Protein AF-A0A950KBI2-F1 (afdb_monomer_lite)

Structure (mmCIF, N/CA/C/O backbone):
data_AF-A0A950KBI2-F1
#
_entry.id   AF-A0A950KBI2-F1
#
loop_
_atom_site.group_PDB
_atom_site.id
_atom_site.type_symbol
_atom_site.label_atom_id
_atom_site.label_alt_id
_atom_site.label_comp_id
_atom_site.label_asym_id
_atom_site.label_entity_id
_atom_site.label_seq_id
_atom_site.pdbx_PDB_ins_code
_atom_site.Cartn_x
_atom_site.Cartn_y
_atom_site.Cartn_z
_atom_site.occupancy
_atom_site.B_iso_or_equiv
_atom_site.auth_seq_id
_atom_site.auth_comp_id
_atom_site.auth_asym_id
_atom_site.auth_atom_id
_atom_site.pdbx_PDB_model_num
ATOM 1 N N . MET A 1 1 ? 21.437 -18.985 -21.208 1.00 48.06 1 MET A N 1
ATOM 2 C CA . MET A 1 1 ? 21.021 -20.059 -20.282 1.00 48.06 1 MET A CA 1
ATOM 3 C C . MET A 1 1 ? 20.203 -19.427 -19.173 1.00 48.06 1 MET A C 1
ATOM 5 O O . MET A 1 1 ? 20.744 -19.011 -18.160 1.00 48.06 1 MET A O 1
ATOM 9 N N . ILE A 1 2 ? 18.912 -19.263 -19.433 1.00 58.69 2 ILE A N 1
ATOM 10 C CA . ILE A 1 2 ? 17.922 -18.756 -18.487 1.00 58.69 2 ILE A CA 1
ATOM 11 C C . ILE A 1 2 ? 16.978 -19.936 -18.266 1.00 5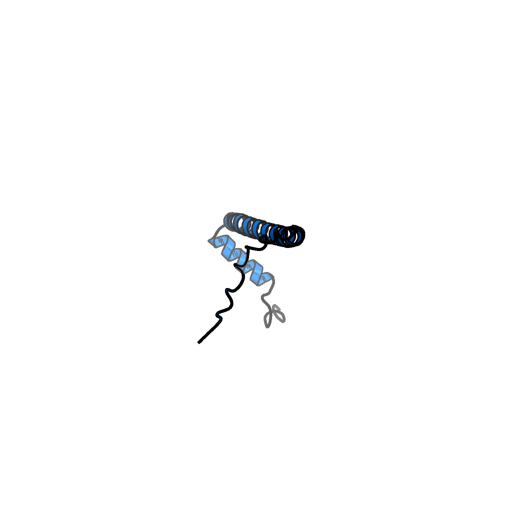8.69 2 ILE A C 1
ATOM 13 O O . ILE A 1 2 ? 16.451 -20.464 -19.239 1.00 58.69 2 ILE A O 1
ATOM 17 N N . ASN A 1 3 ? 16.833 -20.337 -17.001 1.00 57.75 3 ASN A N 1
ATOM 18 C CA . ASN A 1 3 ? 15.794 -21.215 -16.446 1.00 57.75 3 ASN A CA 1
ATOM 19 C C . ASN A 1 3 ? 16.104 -22.701 -16.218 1.00 57.75 3 ASN A C 1
ATOM 21 O O . ASN A 1 3 ? 15.686 -23.574 -16.967 1.00 57.75 3 ASN A O 1
ATOM 25 N N . LEU A 1 4 ? 16.656 -22.965 -15.031 1.00 53.56 4 LEU A N 1
ATOM 26 C CA . LEU A 1 4 ? 16.206 -24.069 -14.171 1.00 53.56 4 LEU A CA 1
ATOM 27 C C . LEU A 1 4 ? 15.173 -23.588 -13.117 1.00 53.56 4 LEU A C 1
ATOM 29 O O . LEU A 1 4 ? 14.450 -24.388 -12.541 1.00 53.56 4 LEU A O 1
ATOM 33 N N . LEU A 1 5 ? 15.055 -22.269 -12.902 1.00 57.72 5 LEU A N 1
ATOM 34 C CA . LEU A 1 5 ? 14.195 -21.658 -11.877 1.00 57.72 5 LEU A CA 1
ATOM 35 C C . LEU A 1 5 ? 12.727 -21.437 -12.304 1.00 57.72 5 LEU A C 1
ATOM 37 O O . LEU A 1 5 ? 11.890 -21.168 -11.452 1.00 57.72 5 LEU A O 1
ATOM 41 N N . ALA A 1 6 ? 12.398 -21.537 -13.598 1.00 60.22 6 ALA A N 1
ATOM 42 C CA . ALA A 1 6 ? 11.067 -21.174 -14.112 1.00 60.22 6 ALA A CA 1
ATOM 43 C C . ALA A 1 6 ? 10.015 -22.288 -14.073 1.00 60.22 6 ALA A C 1
ATOM 45 O O . ALA A 1 6 ? 8.897 -22.080 -14.529 1.00 60.22 6 ALA A O 1
ATOM 46 N N . LEU A 1 7 ? 10.341 -23.464 -13.532 1.00 62.62 7 LEU A N 1
ATOM 47 C CA . LEU A 1 7 ? 9.398 -24.584 -13.491 1.00 62.62 7 LEU A CA 1
ATOM 48 C C . LEU A 1 7 ? 8.559 -24.653 -12.201 1.00 62.62 7 LEU A C 1
ATOM 50 O O . LEU A 1 7 ? 7.732 -25.549 -12.079 1.00 62.62 7 LEU A O 1
ATOM 54 N N . GLY A 1 8 ? 8.748 -23.740 -11.238 1.00 67.50 8 GLY A N 1
ATOM 55 C CA . GLY A 1 8 ? 8.058 -23.850 -9.942 1.00 67.50 8 GLY A CA 1
ATOM 56 C C . GLY A 1 8 ? 7.850 -22.567 -9.140 1.00 67.50 8 GLY A C 1
ATOM 57 O O . GLY A 1 8 ? 7.250 -22.625 -8.071 1.00 67.50 8 GLY A O 1
ATOM 58 N N . GLY A 1 9 ? 8.306 -21.409 -9.617 1.00 71.00 9 GLY A N 1
ATOM 59 C CA . GLY A 1 9 ? 8.111 -20.150 -8.907 1.00 71.00 9 GLY A CA 1
ATOM 60 C C . GLY A 1 9 ? 8.177 -18.970 -9.857 1.00 71.00 9 GLY A C 1
ATOM 61 O O . GLY A 1 9 ? 9.025 -18.940 -10.746 1.00 71.00 9 GLY A O 1
ATOM 62 N N . LEU A 1 10 ? 7.280 -18.003 -9.659 1.00 75.94 10 LEU A N 1
ATOM 63 C CA . LEU A 1 10 ? 7.385 -16.696 -10.299 1.00 75.94 10 LEU A CA 1
ATOM 64 C C . LEU A 1 10 ? 8.772 -16.135 -9.992 1.00 75.94 10 LEU A C 1
ATOM 66 O O . LEU A 1 10 ? 9.119 -15.905 -8.829 1.00 75.94 10 LEU A O 1
ATOM 70 N N . SER A 1 11 ? 9.579 -15.959 -11.033 1.00 84.31 11 SER A N 1
ATOM 71 C CA . SER A 1 11 ? 10.913 -15.409 -10.862 1.00 84.31 11 SER A CA 1
ATOM 72 C C . SER A 1 11 ? 10.806 -13.944 -10.401 1.00 84.31 11 SER A C 1
ATOM 74 O O . SER A 1 11 ? 9.899 -13.226 -10.836 1.00 84.31 11 SER A O 1
ATOM 76 N N . PRO A 1 12 ? 11.721 -13.441 -9.549 1.00 85.88 12 PRO A N 1
ATOM 77 C CA . PRO A 1 12 ? 11.719 -12.030 -9.157 1.00 85.88 12 PRO A CA 1
ATOM 78 C C . PRO A 1 12 ? 11.748 -11.073 -10.359 1.00 85.88 12 PRO A C 1
ATOM 80 O O . PRO A 1 12 ? 11.151 -10.001 -10.304 1.00 85.88 12 PRO A O 1
ATOM 83 N N . MET A 1 13 ? 12.384 -11.478 -11.466 1.00 87.19 13 MET A N 1
ATOM 84 C CA . MET A 1 13 ? 12.387 -10.704 -12.711 1.00 87.19 13 MET A CA 1
ATOM 85 C C . MET A 1 13 ? 11.010 -10.639 -13.379 1.00 87.19 13 MET A C 1
ATOM 87 O O . MET A 1 13 ? 10.619 -9.561 -13.818 1.00 87.19 13 MET A O 1
ATOM 91 N N . GLU A 1 14 ? 10.244 -11.732 -13.424 1.00 87.19 14 GLU A N 1
ATOM 92 C CA . GLU A 1 14 ? 8.862 -11.686 -13.927 1.00 87.19 14 GLU A CA 1
ATOM 93 C C . GLU A 1 14 ? 7.968 -10.810 -13.059 1.00 87.19 14 GLU A C 1
ATOM 95 O O . GLU A 1 14 ? 7.204 -10.010 -13.594 1.00 87.19 14 GLU A O 1
ATOM 100 N N . LEU A 1 15 ? 8.095 -10.897 -11.732 1.00 89.88 15 LEU A N 1
ATOM 101 C CA . LEU A 1 15 ? 7.349 -10.019 -10.829 1.00 89.88 15 LEU A CA 1
ATOM 102 C C . LEU A 1 15 ? 7.656 -8.541 -11.085 1.00 89.88 15 LEU A C 1
ATOM 104 O O . LEU A 1 15 ? 6.730 -7.734 -11.144 1.00 89.88 15 LEU A O 1
ATOM 108 N N . ILE A 1 16 ? 8.926 -8.184 -11.290 1.00 92.19 16 ILE A N 1
ATOM 109 C CA . ILE A 1 16 ? 9.319 -6.811 -11.633 1.00 92.19 16 ILE A CA 1
ATOM 110 C C . ILE A 1 16 ? 8.691 -6.376 -12.960 1.00 92.19 16 ILE A C 1
ATOM 112 O O . ILE A 1 16 ? 8.183 -5.259 -13.047 1.00 92.19 16 ILE A O 1
ATOM 116 N N . ILE A 1 17 ? 8.680 -7.242 -13.977 1.00 93.31 17 ILE A N 1
ATOM 117 C CA . ILE A 1 17 ? 8.062 -6.937 -15.275 1.00 93.31 17 ILE A CA 1
ATOM 118 C C . ILE A 1 17 ? 6.552 -6.723 -15.120 1.00 93.31 17 ILE A C 1
ATOM 120 O O . ILE A 1 17 ? 6.026 -5.728 -15.617 1.00 93.31 17 ILE A O 1
ATOM 124 N N . ILE A 1 18 ? 5.856 -7.600 -14.393 1.00 92.25 18 ILE A N 1
ATOM 125 C CA . ILE A 1 18 ? 4.409 -7.493 -14.146 1.00 92.25 18 ILE A CA 1
ATOM 126 C C . ILE A 1 18 ? 4.085 -6.197 -13.396 1.00 92.25 18 ILE A C 1
ATOM 128 O O . ILE A 1 18 ? 3.202 -5.443 -13.811 1.00 92.25 18 ILE A O 1
ATOM 132 N N . VAL A 1 19 ? 4.826 -5.897 -12.326 1.00 92.12 19 VAL A N 1
ATOM 133 C CA . VAL A 1 19 ? 4.686 -4.636 -11.582 1.00 92.12 19 VAL A CA 1
ATOM 134 C C . VAL A 1 19 ? 4.968 -3.443 -12.494 1.00 92.12 19 VAL A C 1
ATOM 136 O O . VAL A 1 19 ? 4.226 -2.465 -12.455 1.00 92.12 19 VAL A O 1
ATOM 139 N N . GLY A 1 20 ? 5.978 -3.533 -13.360 1.00 94.44 20 GLY A N 1
ATOM 140 C CA . GLY A 1 20 ? 6.291 -2.517 -14.362 1.00 94.44 20 GLY A CA 1
ATOM 141 C C . GLY A 1 20 ? 5.126 -2.247 -15.316 1.00 94.44 20 GLY A C 1
ATOM 142 O O . GLY A 1 20 ? 4.771 -1.089 -15.524 1.00 94.44 20 GLY A O 1
ATOM 143 N N . VAL A 1 21 ? 4.474 -3.290 -15.837 1.00 95.31 21 VAL A N 1
ATOM 144 C CA . VAL A 1 21 ? 3.285 -3.153 -16.698 1.00 95.31 21 VAL A CA 1
ATOM 145 C C . VAL A 1 21 ? 2.126 -2.502 -15.940 1.00 95.31 21 VAL A C 1
ATOM 147 O O . VAL A 1 21 ? 1.504 -1.576 -16.455 1.00 95.31 21 VAL A O 1
ATOM 150 N N . ILE A 1 22 ? 1.863 -2.915 -14.698 1.00 94.00 22 ILE A N 1
ATOM 151 C CA . ILE A 1 22 ? 0.827 -2.294 -13.856 1.00 94.00 22 ILE A CA 1
ATOM 152 C C . ILE A 1 22 ? 1.136 -0.806 -13.633 1.00 94.00 22 ILE A C 1
ATOM 154 O O . ILE A 1 22 ? 0.249 0.038 -13.750 1.00 94.00 22 ILE A O 1
ATOM 158 N N . VAL A 1 23 ? 2.395 -0.456 -13.363 1.00 94.19 23 VAL A N 1
ATOM 159 C CA . VAL A 1 23 ? 2.826 0.939 -13.193 1.00 94.19 23 VAL A CA 1
ATOM 160 C C . VAL A 1 23 ? 2.707 1.732 -14.495 1.00 94.19 23 VAL A C 1
ATOM 162 O O . VAL A 1 23 ? 2.360 2.907 -14.436 1.00 94.19 23 VAL A O 1
ATOM 165 N N . LEU A 1 24 ? 2.937 1.129 -15.662 1.00 94.94 24 LEU A N 1
ATOM 166 C CA . LEU A 1 24 ? 2.729 1.794 -16.953 1.00 94.94 24 LEU A CA 1
ATOM 167 C C . LEU A 1 24 ? 1.245 2.061 -17.238 1.00 94.94 24 LEU A C 1
ATOM 169 O O . LEU A 1 24 ? 0.914 3.126 -17.752 1.00 94.94 24 LEU A O 1
ATOM 173 N N . LEU A 1 25 ? 0.353 1.133 -16.880 1.00 94.88 25 LEU A N 1
ATOM 174 C CA . LEU A 1 25 ? -1.091 1.281 -17.100 1.00 94.88 25 LEU A CA 1
ATOM 175 C C . LEU A 1 25 ? -1.748 2.260 -16.116 1.00 94.88 25 LEU A C 1
ATOM 177 O O . LEU A 1 25 ? -2.591 3.063 -16.510 1.00 94.88 25 LEU A O 1
ATOM 181 N N . PHE A 1 26 ? -1.379 2.193 -14.836 1.00 92.44 26 PHE A N 1
ATOM 182 C CA . PHE A 1 26 ? -2.013 2.976 -13.768 1.00 92.44 26 PHE A CA 1
ATOM 183 C C . PHE A 1 26 ? -1.207 4.215 -13.347 1.00 92.44 26 PHE A C 1
ATOM 185 O O . PHE A 1 26 ? -1.742 5.110 -12.689 1.00 92.44 26 PHE A O 1
ATOM 192 N N . GLY A 1 27 ? 0.070 4.290 -13.717 1.00 88.88 27 GLY A N 1
ATOM 193 C CA . GLY A 1 27 ? 1.008 5.324 -13.288 1.00 88.88 27 GLY A CA 1
ATOM 194 C C . GLY A 1 27 ? 1.603 5.062 -11.898 1.00 88.88 27 GLY A C 1
ATOM 195 O O . GLY A 1 27 ? 0.951 4.542 -10.988 1.00 88.88 27 GLY A O 1
ATOM 196 N N . SER A 1 28 ? 2.847 5.505 -11.688 1.00 88.75 28 SER A N 1
ATOM 197 C CA . SER A 1 28 ? 3.555 5.368 -10.403 1.00 88.75 28 SER A CA 1
ATOM 198 C C . SER A 1 28 ? 2.892 6.135 -9.257 1.00 88.75 28 SER A C 1
ATOM 200 O O . SER A 1 28 ? 3.103 5.801 -8.097 1.00 88.75 28 SER A O 1
ATOM 202 N N . SER A 1 29 ? 2.058 7.136 -9.552 1.00 90.19 29 SER A N 1
ATOM 203 C CA . SER A 1 29 ? 1.353 7.928 -8.539 1.00 90.19 29 SER A CA 1
ATOM 204 C C . SER A 1 29 ? 0.128 7.224 -7.951 1.00 90.19 29 SER A C 1
ATOM 206 O O . SER A 1 29 ? -0.294 7.573 -6.849 1.00 90.19 29 SER A O 1
ATOM 208 N N . LYS A 1 30 ? -0.461 6.241 -8.650 1.00 90.31 30 LYS A N 1
ATOM 209 C CA . LYS A 1 30 ? -1.686 5.568 -8.182 1.00 90.31 30 LYS A CA 1
ATOM 210 C C . LYS A 1 30 ? -1.425 4.441 -7.195 1.00 90.31 30 LYS A C 1
ATOM 212 O O . LYS A 1 30 ? -2.199 4.291 -6.254 1.00 90.31 30 LYS A O 1
ATOM 217 N N . ILE A 1 31 ? -0.306 3.731 -7.324 1.00 91.06 31 ILE A N 1
ATOM 218 C CA . ILE A 1 31 ? 0.076 2.670 -6.380 1.00 91.06 31 ILE A CA 1
ATOM 219 C C . ILE A 1 31 ? 0.236 3.217 -4.939 1.00 91.06 31 ILE A C 1
ATOM 221 O O . ILE A 1 31 ? -0.433 2.695 -4.045 1.00 91.06 31 ILE A O 1
ATOM 225 N N . PRO A 1 32 ? 0.997 4.304 -4.673 1.00 88.06 32 PRO A N 1
ATOM 226 C CA . PRO A 1 32 ? 1.122 4.878 -3.331 1.00 88.06 32 PRO A CA 1
ATOM 227 C C . PRO A 1 32 ? -0.196 5.441 -2.796 1.00 88.06 32 PRO A C 1
ATOM 229 O O . PRO A 1 32 ? -0.466 5.340 -1.601 1.00 88.06 32 PRO A O 1
ATOM 232 N N . GLN A 1 33 ? -1.028 6.021 -3.669 1.00 92.44 33 GLN A N 1
ATOM 233 C CA . GLN A 1 33 ? -2.327 6.579 -3.288 1.00 92.44 33 GLN A CA 1
ATOM 234 C C . GLN A 1 33 ? -3.278 5.479 -2.785 1.00 92.44 33 GLN A C 1
ATOM 236 O O . GLN A 1 33 ? -3.905 5.644 -1.738 1.00 92.44 33 GLN A O 1
ATOM 241 N N . LEU A 1 34 ? -3.324 4.336 -3.478 1.00 91.94 34 LEU A N 1
ATOM 242 C CA . LEU A 1 34 ? -4.102 3.162 -3.070 1.00 91.94 34 LEU A CA 1
ATOM 243 C C . LEU A 1 34 ? -3.529 2.508 -1.805 1.00 91.94 34 LEU A C 1
ATOM 245 O O . LEU A 1 34 ? -4.276 2.226 -0.868 1.00 91.94 34 LEU A O 1
ATOM 249 N N . MET A 1 35 ? -2.205 2.331 -1.735 1.00 92.44 35 MET A N 1
ATOM 250 C CA . MET A 1 35 ? -1.534 1.777 -0.553 1.00 92.44 35 MET A CA 1
ATOM 251 C C . MET A 1 35 ? -1.786 2.612 0.701 1.00 92.44 35 MET A C 1
ATOM 253 O O . MET A 1 35 ? -1.972 2.049 1.775 1.00 92.44 35 MET A O 1
ATOM 257 N N . ARG A 1 36 ? -1.821 3.943 0.582 1.00 93.75 36 ARG A N 1
ATOM 258 C CA . ARG A 1 36 ? -2.086 4.829 1.720 1.00 93.75 36 ARG A CA 1
ATOM 259 C C . ARG A 1 36 ? -3.512 4.658 2.247 1.00 93.75 36 ARG A C 1
ATOM 261 O O . ARG A 1 36 ? -3.687 4.592 3.456 1.00 93.75 36 ARG A O 1
ATOM 268 N N . GLY A 1 37 ? -4.505 4.519 1.366 1.00 93.94 37 GLY A N 1
ATOM 26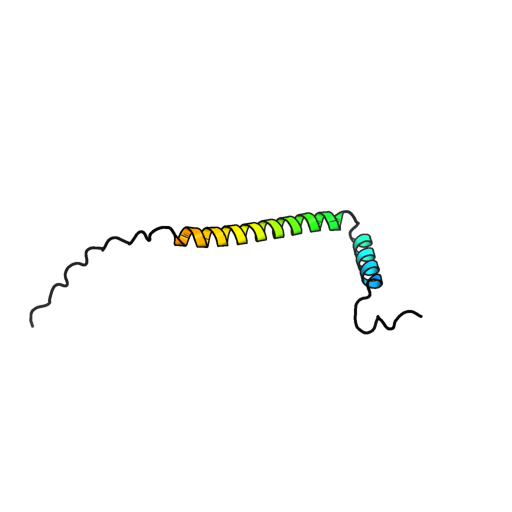9 C CA . GLY A 1 37 ? -5.892 4.249 1.764 1.00 93.94 37 GLY A CA 1
ATOM 270 C C . GLY A 1 37 ? -6.068 2.879 2.428 1.00 93.94 37 GLY A C 1
ATOM 271 O O . GLY A 1 37 ? -6.611 2.786 3.527 1.00 93.94 37 GLY A O 1
ATOM 272 N N . VAL A 1 38 ? -5.541 1.822 1.801 1.00 95.88 38 VAL A N 1
ATOM 273 C CA . VAL A 1 38 ? -5.597 0.449 2.340 1.00 95.88 38 VAL A CA 1
ATOM 274 C C . VAL A 1 38 ? -4.806 0.330 3.648 1.00 95.88 38 VAL A C 1
ATOM 276 O O . VAL A 1 38 ? -5.270 -0.286 4.605 1.00 95.88 38 VAL A O 1
ATOM 279 N N . GLY A 1 39 ? -3.630 0.954 3.719 1.00 94.06 39 GLY A N 1
ATOM 280 C CA . GLY A 1 39 ? -2.757 0.931 4.890 1.00 94.06 39 GLY A CA 1
ATOM 281 C C . GLY A 1 39 ? -3.380 1.601 6.111 1.00 94.06 39 GLY A C 1
ATOM 282 O O . GLY A 1 39 ? -3.306 1.044 7.206 1.00 94.06 39 GLY A O 1
ATOM 283 N N . SER A 1 40 ? -4.046 2.746 5.927 1.00 95.25 40 SER A N 1
ATOM 284 C CA . SER A 1 40 ? -4.784 3.406 7.008 1.00 95.25 40 SER A CA 1
ATOM 285 C C . SER A 1 40 ? -5.91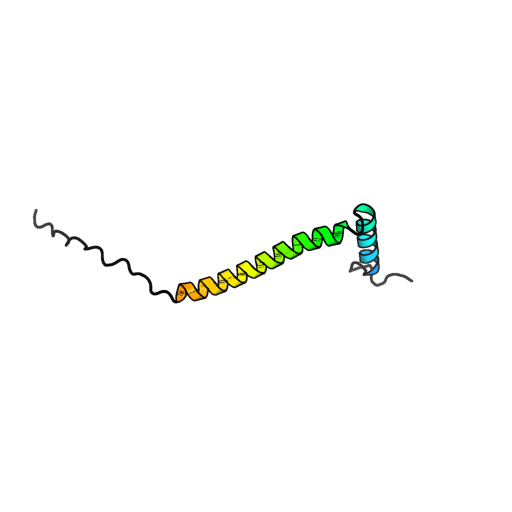6 2.525 7.541 1.00 95.25 40 SER A C 1
ATOM 287 O O . SER A 1 40 ? -6.007 2.342 8.752 1.00 95.25 40 SER A O 1
ATOM 289 N N . GLY A 1 41 ? -6.704 1.896 6.658 1.00 96.19 41 GLY A N 1
ATOM 290 C CA . GLY A 1 41 ? -7.788 0.992 7.065 1.00 96.19 41 GLY A CA 1
ATOM 291 C C . GLY A 1 41 ? -7.293 -0.238 7.834 1.00 96.19 41 GLY A C 1
ATOM 292 O O . GLY A 1 41 ? -7.853 -0.590 8.870 1.00 96.19 41 GLY A O 1
ATOM 293 N N . ILE A 1 42 ? -6.190 -0.858 7.394 1.00 96.56 42 ILE A N 1
ATOM 294 C CA . ILE A 1 42 ? -5.561 -1.975 8.126 1.00 96.56 42 ILE A CA 1
ATOM 295 C C . ILE A 1 42 ? -5.040 -1.514 9.498 1.00 96.56 42 ILE A C 1
ATOM 297 O O . ILE A 1 42 ? -5.120 -2.267 10.471 1.00 96.56 42 ILE A O 1
ATOM 301 N N . ASN A 1 43 ? -4.494 -0.299 9.595 1.00 95.94 43 ASN A N 1
ATOM 302 C CA . ASN A 1 43 ? -3.982 0.244 10.853 1.00 95.94 43 ASN A CA 1
ATOM 303 C C . ASN A 1 43 ? -5.107 0.527 11.861 1.00 95.94 43 ASN A C 1
ATOM 305 O O . ASN A 1 43 ? -4.997 0.135 13.023 1.00 95.94 43 ASN A O 1
ATOM 309 N N . GLU A 1 44 ? -6.198 1.150 11.414 1.00 96.31 44 GLU A N 1
ATOM 310 C CA . GLU A 1 44 ? -7.393 1.379 12.235 1.00 96.31 44 GLU A CA 1
ATOM 311 C C . GLU A 1 44 ? -8.039 0.060 12.666 1.00 96.31 44 GLU A C 1
ATOM 313 O O . GLU A 1 44 ? -8.369 -0.099 13.840 1.00 96.31 44 GLU A O 1
ATOM 318 N N . PHE A 1 45 ? -8.111 -0.931 11.771 1.00 95.69 45 PHE A N 1
ATOM 319 C CA . PHE A 1 45 ? -8.602 -2.269 12.102 1.00 95.69 45 PHE A CA 1
ATOM 320 C C . PHE A 1 45 ? -7.755 -2.939 13.194 1.00 95.69 45 PHE A C 1
ATOM 322 O O . PHE A 1 45 ? -8.289 -3.423 14.191 1.00 95.69 45 PHE A O 1
ATOM 329 N N . LYS A 1 46 ? -6.421 -2.911 13.066 1.00 95.00 46 LYS A N 1
ATOM 330 C CA . LYS A 1 46 ? -5.509 -3.443 14.096 1.00 95.00 46 LYS A CA 1
ATOM 331 C C . LYS A 1 46 ? -5.643 -2.716 15.433 1.00 95.00 46 LYS A C 1
ATOM 333 O O . LYS A 1 46 ? -5.501 -3.348 16.478 1.00 95.00 46 LYS A O 1
ATOM 338 N N . LYS A 1 47 ? -5.871 -1.401 15.408 1.00 95.69 47 LYS A N 1
ATOM 339 C CA . LYS A 1 47 ? -6.078 -0.597 16.615 1.00 95.69 47 LYS A CA 1
ATOM 340 C C . LYS A 1 47 ? -7.397 -0.967 17.301 1.00 95.69 47 LYS A C 1
ATOM 342 O O . LYS A 1 47 ? -7.373 -1.260 18.490 1.00 95.69 47 LYS A O 1
ATOM 347 N N . GLY A 1 48 ? -8.491 -1.057 16.544 1.00 94.88 48 GLY A N 1
ATOM 348 C CA . GLY A 1 48 ? -9.800 -1.459 17.063 1.00 94.88 48 GLY A CA 1
ATOM 349 C C . GLY A 1 48 ? -9.812 -2.873 17.650 1.00 94.88 48 GLY A C 1
ATOM 350 O O . GLY A 1 48 ? -10.428 -3.088 18.687 1.00 94.88 48 GLY A O 1
ATOM 351 N N . LEU A 1 49 ? -9.074 -3.821 17.056 1.00 93.88 49 LEU A N 1
ATOM 352 C CA . LEU A 1 49 ? -8.912 -5.161 17.637 1.00 93.88 49 LEU A CA 1
ATOM 353 C C . LEU A 1 49 ? -8.236 -5.111 19.015 1.00 93.88 49 LEU A C 1
ATOM 355 O O . LEU A 1 49 ? -8.751 -5.689 19.965 1.00 93.88 49 LEU A O 1
ATOM 359 N N . LYS A 1 50 ? -7.128 -4.371 19.148 1.00 92.69 50 LYS A N 1
ATOM 360 C CA . LYS A 1 50 ? -6.405 -4.237 20.425 1.00 92.69 50 LYS A CA 1
ATOM 361 C C . LYS A 1 50 ? -7.219 -3.516 21.496 1.00 92.69 50 LYS A C 1
ATOM 363 O O . LYS A 1 50 ? -7.163 -3.889 22.663 1.00 92.69 50 LYS A O 1
ATOM 368 N N . GLU A 1 51 ? -7.941 -2.468 21.108 1.00 91.00 51 GLU A N 1
ATOM 369 C CA . GLU A 1 51 ? -8.827 -1.732 22.013 1.00 91.00 51 GLU A CA 1
ATOM 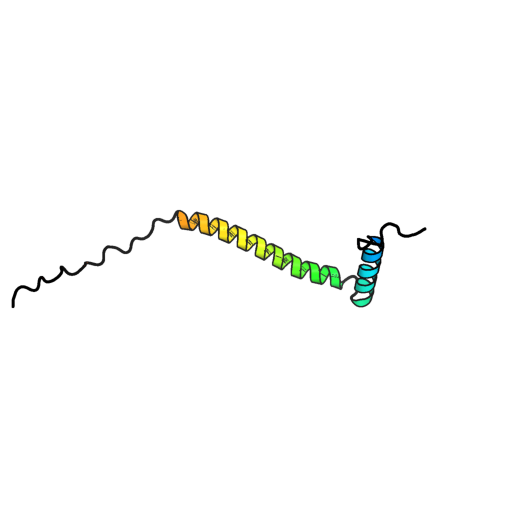370 C C . GLU A 1 51 ? -10.000 -2.611 22.459 1.00 91.00 51 GLU A C 1
ATOM 372 O O . GLU A 1 51 ? -10.310 -2.637 23.645 1.00 91.00 51 GLU A O 1
ATOM 377 N N . GLY A 1 52 ? -10.580 -3.405 21.554 1.00 86.06 52 GLY A N 1
ATOM 378 C CA . GLY A 1 52 ? -11.625 -4.376 21.883 1.00 86.06 52 GLY A CA 1
ATOM 379 C C . GLY A 1 52 ? -11.150 -5.484 22.828 1.00 86.06 52 GLY A C 1
ATOM 380 O O . GLY A 1 52 ? -11.865 -5.828 23.765 1.00 86.06 52 GLY A O 1
ATOM 381 N N . GLU A 1 53 ? -9.933 -6.002 22.643 1.00 81.50 53 GLU A N 1
ATOM 382 C CA . GLU A 1 53 ? -9.326 -6.976 23.564 1.00 81.50 53 GLU A CA 1
ATOM 383 C C . GLU A 1 53 ? -9.054 -6.369 24.951 1.00 81.50 53 GLU A C 1
ATOM 385 O O . GLU A 1 53 ? -9.353 -6.988 25.974 1.00 81.50 53 GLU A O 1
ATOM 390 N N . ALA A 1 54 ? -8.538 -5.136 25.005 1.00 77.19 54 ALA A N 1
ATOM 391 C CA . ALA A 1 54 ? -8.313 -4.421 26.261 1.00 77.19 54 ALA A CA 1
ATOM 392 C C . ALA A 1 54 ? -9.630 -4.089 26.984 1.00 77.19 54 ALA A C 1
ATOM 394 O O . ALA A 1 54 ? -9.703 -4.170 28.211 1.00 77.19 54 ALA A O 1
ATOM 395 N N . GLN A 1 55 ? -10.680 -3.756 26.232 1.00 71.62 55 GLN A N 1
ATOM 396 C CA . GLN A 1 55 ? -12.001 -3.465 26.775 1.00 71.62 55 GLN A CA 1
ATOM 397 C C . GLN A 1 55 ? -12.692 -4.736 27.285 1.00 71.62 55 GLN A C 1
ATOM 399 O O . GLN A 1 55 ? -13.225 -4.727 28.388 1.00 71.62 55 GLN A O 1
ATOM 404 N N . ALA A 1 56 ? -12.564 -5.864 26.579 1.00 68.00 56 ALA A N 1
ATOM 405 C CA . ALA A 1 56 ? -13.044 -7.163 27.055 1.00 68.00 56 ALA A CA 1
ATOM 406 C C . ALA A 1 56 ? -12.373 -7.604 28.374 1.00 68.00 56 ALA A C 1
ATOM 408 O O . ALA A 1 56 ? -13.021 -8.218 29.222 1.00 68.00 56 ALA A O 1
ATOM 409 N N . ALA A 1 57 ? -11.098 -7.255 28.581 1.00 62.97 57 ALA A N 1
ATOM 410 C CA . ALA A 1 57 ? -10.396 -7.499 29.843 1.00 62.97 57 ALA A CA 1
ATOM 411 C C . ALA A 1 57 ? -10.820 -6.536 30.973 1.00 62.97 57 ALA A C 1
ATOM 413 O O . ALA A 1 57 ? -10.817 -6.926 32.141 1.00 62.97 57 ALA A O 1
ATOM 414 N N . ALA A 1 58 ? -11.201 -5.297 30.647 1.00 59.91 58 ALA A N 1
ATOM 415 C CA . ALA A 1 58 ? -11.660 -4.299 31.618 1.00 59.91 58 ALA A CA 1
ATOM 416 C C . ALA A 1 58 ? -13.130 -4.499 32.039 1.00 59.91 58 ALA A C 1
ATOM 418 O O . ALA A 1 58 ? -13.461 -4.320 33.213 1.00 59.91 58 ALA A O 1
ATOM 419 N N . ASP A 1 59 ? -14.002 -4.928 31.123 1.00 58.16 59 ASP A N 1
ATOM 420 C CA . ASP A 1 59 ? -15.406 -5.247 31.417 1.00 58.16 59 ASP A CA 1
ATOM 421 C C . ASP A 1 59 ? -15.553 -6.506 32.296 1.00 58.16 59 ASP A C 1
ATOM 423 O O . ASP A 1 59 ? -16.519 -6.621 33.049 1.00 58.16 59 ASP A O 1
ATOM 427 N N . ALA A 1 60 ? -14.553 -7.397 32.321 1.00 57.88 60 ALA A N 1
ATOM 428 C CA . ALA A 1 60 ? -14.491 -8.521 33.264 1.00 57.88 60 ALA A CA 1
ATOM 429 C C . ALA A 1 60 ? -14.177 -8.106 34.722 1.00 57.88 60 ALA A C 1
ATOM 431 O O . ALA A 1 60 ? -14.286 -8.933 35.629 1.00 57.88 60 ALA A O 1
ATOM 432 N N . ALA A 1 61 ? -13.799 -6.843 34.967 1.00 57.22 61 ALA A N 1
ATOM 433 C CA . ALA A 1 61 ? -13.470 -6.312 36.295 1.00 57.22 61 ALA A CA 1
ATOM 434 C C . ALA A 1 61 ? -14.543 -5.372 36.878 1.00 57.22 61 ALA A C 1
ATOM 436 O O . ALA A 1 61 ? -14.392 -4.901 38.009 1.00 57.22 61 ALA A O 1
ATOM 437 N N . LYS A 1 62 ? -15.642 -5.103 36.158 1.00 48.28 62 LYS A N 1
ATOM 438 C CA . LYS A 1 62 ? -16.793 -4.398 36.736 1.00 48.28 62 LYS A CA 1
ATOM 439 C C . LYS A 1 62 ? -17.651 -5.420 37.493 1.00 48.28 62 LYS A C 1
ATOM 441 O O . LYS A 1 62 ? -18.089 -6.390 36.875 1.00 48.28 62 LYS A O 1
ATOM 446 N N . PRO A 1 63 ? -17.902 -5.245 38.807 1.00 46.44 63 PRO A N 1
ATOM 447 C CA . PRO A 1 63 ? -18.810 -6.119 39.535 1.00 46.44 63 PRO A CA 1
ATOM 448 C C . PRO A 1 63 ? -20.135 -6.149 38.787 1.00 46.44 63 PRO A C 1
ATOM 450 O O . PRO A 1 63 ? -20.671 -5.091 38.449 1.00 46.44 63 PRO A O 1
ATOM 453 N N . ALA A 1 64 ? -20.626 -7.355 38.510 1.00 54.22 64 ALA A N 1
ATOM 454 C CA . ALA A 1 64 ? -21.986 -7.563 38.066 1.00 54.22 64 ALA A CA 1
ATOM 455 C C . ALA A 1 64 ? -22.905 -6.746 38.981 1.00 54.22 64 ALA A C 1
ATOM 457 O O . ALA A 1 64 ? -23.002 -7.023 40.179 1.00 54.22 64 ALA A O 1
ATOM 458 N N . ASP A 1 65 ? -23.536 -5.717 38.418 1.00 52.66 65 ASP A N 1
ATOM 459 C CA . ASP A 1 65 ? -24.720 -5.115 39.007 1.00 52.66 65 ASP A CA 1
ATOM 460 C C . ASP A 1 65 ? -25.768 -6.228 38.972 1.00 52.66 65 ASP A C 1
ATOM 462 O O . ASP A 1 65 ? -26.400 -6.506 37.951 1.00 52.66 65 ASP A O 1
ATOM 466 N N . ALA A 1 66 ? -25.791 -7.010 40.051 1.00 55.00 66 ALA A N 1
ATOM 467 C CA . ALA A 1 66 ? -26.764 -8.055 40.252 1.00 55.00 66 ALA A CA 1
ATOM 468 C C . ALA A 1 66 ? -28.135 -7.378 40.179 1.00 55.00 66 ALA A C 1
ATOM 470 O O . ALA A 1 66 ? -28.367 -6.428 40.938 1.00 55.00 66 ALA A O 1
ATOM 471 N N . PRO A 1 67 ? -29.057 -7.836 39.315 1.00 54.62 67 PRO A N 1
ATOM 472 C CA . PRO A 1 67 ? -30.433 -7.405 39.438 1.00 54.62 67 PRO A CA 1
ATOM 473 C C . PRO A 1 67 ? -30.858 -7.788 40.855 1.00 54.62 67 PRO A C 1
ATOM 475 O O . PRO A 1 67 ? -30.846 -8.967 41.222 1.00 54.62 67 PRO A O 1
ATOM 478 N N . LYS A 1 68 ? -31.115 -6.767 41.686 1.00 56.16 68 LYS A N 1
ATOM 479 C CA . LYS A 1 68 ? -31.598 -6.934 43.058 1.00 56.16 68 LYS A CA 1
ATOM 480 C C . LYS A 1 68 ? -32.740 -7.952 43.035 1.00 56.16 68 LYS A C 1
ATOM 482 O O . LYS A 1 68 ? -33.550 -7.870 42.108 1.00 56.16 68 LYS A O 1
ATOM 487 N N . PRO A 1 69 ? -32.799 -8.886 44.005 1.00 51.19 69 PRO A N 1
ATOM 488 C CA . PRO A 1 69 ? -33.828 -9.915 44.053 1.00 51.19 69 PRO A CA 1
ATOM 489 C C . PRO A 1 69 ? -35.186 -9.250 43.877 1.00 51.19 69 PRO A C 1
ATOM 491 O O . PRO A 1 69 ? -35.615 -8.478 44.730 1.00 51.19 69 PRO A O 1
ATOM 494 N N . VA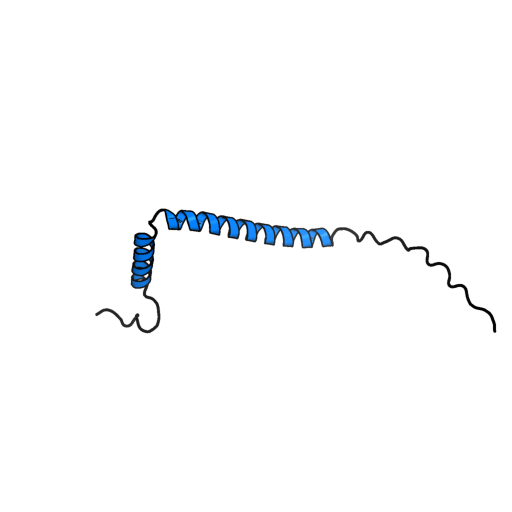L A 1 70 ? -35.814 -9.478 42.725 1.00 56.59 70 VAL A N 1
ATOM 495 C CA . VAL A 1 70 ? -37.199 -9.085 42.522 1.00 56.59 70 VAL A CA 1
ATOM 496 C C . VAL A 1 70 ? -37.964 -9.953 43.497 1.00 56.59 70 VAL A C 1
ATOM 498 O O . VAL A 1 70 ? -37.875 -11.179 43.403 1.00 56.59 70 VAL A O 1
ATOM 501 N N . ASP A 1 71 ? -38.608 -9.308 44.468 1.00 62.44 71 ASP A N 1
ATOM 502 C CA . ASP A 1 71 ? -39.526 -9.910 45.421 1.00 62.44 71 ASP A CA 1
ATOM 503 C C . ASP A 1 71 ? -40.370 -10.968 44.711 1.00 62.44 71 ASP A C 1
ATOM 505 O O . ASP A 1 71 ? -41.311 -10.658 43.980 1.00 62.44 71 ASP A O 1
ATOM 509 N N . ALA A 1 72 ? -39.994 -12.235 44.886 1.00 58.56 72 ALA A N 1
ATOM 510 C CA . ALA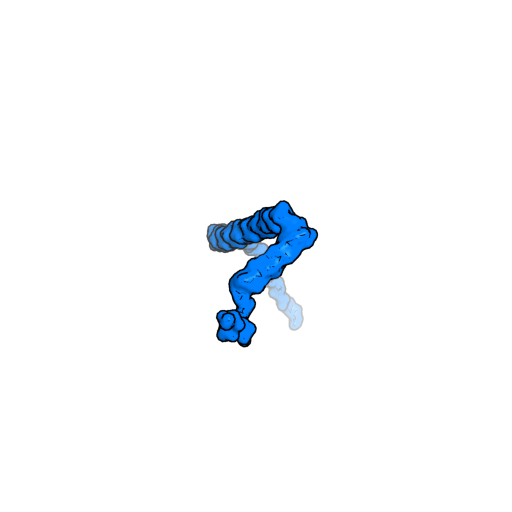 A 1 72 ? -40.824 -13.338 44.465 1.00 58.56 72 ALA A CA 1
ATOM 511 C C . ALA A 1 72 ? -42.064 -13.273 45.362 1.00 58.56 72 ALA A C 1
ATOM 513 O O . ALA A 1 72 ? -41.931 -13.426 46.583 1.00 58.56 72 ALA A O 1
ATOM 514 N N . PRO A 1 73 ? -43.266 -13.024 44.813 1.00 60.91 73 PRO A N 1
ATOM 515 C CA . PRO A 1 73 ? -44.468 -13.147 45.604 1.00 60.91 73 PRO A CA 1
ATOM 516 C C . PRO A 1 73 ? -44.524 -14.602 46.065 1.00 60.91 73 PRO A C 1
ATOM 518 O O . PRO A 1 73 ? -44.490 -15.532 45.259 1.00 60.91 73 PRO A O 1
ATOM 521 N N . LYS A 1 74 ? -44.518 -14.769 47.389 1.00 60.56 74 LYS A N 1
ATOM 522 C CA . LYS A 1 74 ? -44.679 -16.031 48.110 1.00 60.56 74 LYS A CA 1
ATOM 523 C C . LYS A 1 74 ? -45.702 -16.903 47.363 1.00 60.56 74 LYS A C 1
ATOM 525 O O . LYS A 1 74 ? -46.831 -16.433 47.197 1.00 60.56 74 LYS A O 1
ATOM 530 N N . PRO A 1 75 ? -45.337 -18.111 46.886 1.00 66.56 75 PRO A N 1
ATOM 531 C CA . PRO A 1 75 ? -46.293 -19.011 46.261 1.00 66.56 75 PRO A CA 1
ATOM 532 C C . PRO A 1 75 ? -47.473 -19.188 47.209 1.00 66.56 75 PRO A C 1
ATOM 534 O O . PRO A 1 75 ? -47.312 -19.644 48.341 1.00 66.56 75 PRO A O 1
ATOM 537 N N . VAL A 1 76 ? -48.639 -18.723 46.772 1.00 65.12 76 VAL A N 1
ATOM 538 C CA . VAL A 1 76 ? -49.894 -18.966 47.465 1.00 65.12 76 VAL A CA 1
ATOM 539 C C . VAL A 1 76 ? -50.126 -20.462 47.338 1.00 65.12 76 VAL A C 1
ATOM 541 O O . VAL A 1 76 ? -50.407 -20.966 46.255 1.00 65.12 76 VAL A O 1
ATOM 544 N N . GLU A 1 77 ? -49.893 -21.159 48.439 1.00 68.19 77 GLU A N 1
ATOM 545 C CA . GLU A 1 77 ? -50.203 -22.565 48.633 1.00 68.19 77 GLU A CA 1
ATOM 546 C C . GLU A 1 77 ? -51.694 -22.777 48.324 1.00 68.19 77 GLU A C 1
ATOM 548 O O . GLU A 1 77 ? -52.538 -22.182 49.001 1.00 68.19 77 GLU A O 1
ATOM 553 N N . PRO A 1 78 ? -52.068 -23.553 47.288 1.00 62.50 78 PRO A N 1
ATOM 554 C CA . PRO A 1 78 ? -53.463 -23.877 47.071 1.00 62.50 78 PRO A CA 1
ATOM 555 C C . PRO A 1 78 ? -53.826 -25.025 48.012 1.00 62.50 78 PRO A C 1
ATOM 557 O O . PRO A 1 78 ? -53.698 -26.203 47.678 1.00 62.50 78 PRO A O 1
ATOM 560 N N . GLU A 1 79 ? -54.286 -24.673 49.210 1.00 60.44 79 GLU A N 1
ATOM 561 C CA . GLU A 1 79 ? -55.092 -25.583 50.012 1.00 60.44 79 GLU A CA 1
ATOM 562 C C . GLU A 1 79 ? -56.451 -25.829 49.332 1.00 60.44 79 GLU A C 1
ATOM 564 O O . GLU A 1 79 ? -57.192 -24.899 49.014 1.00 60.44 79 GLU A O 1
ATOM 569 N N . LYS A 1 80 ? -56.784 -27.123 49.245 1.00 56.12 80 LYS A N 1
ATOM 570 C CA . LYS A 1 80 ? -58.113 -27.748 49.124 1.00 56.12 80 LYS A CA 1
ATOM 571 C C . LYS A 1 80 ? -58.835 -27.712 47.772 1.00 56.12 80 LYS A C 1
ATOM 573 O O . LYS A 1 80 ? -59.536 -26.759 47.435 1.00 56.12 80 LYS A O 1
ATOM 578 N N . LYS A 1 81 ? -58.921 -28.904 47.173 1.00 51.91 81 LYS A N 1
ATOM 579 C CA . LYS A 1 81 ? -60.217 -29.587 47.051 1.00 51.91 81 LYS A CA 1
ATOM 580 C C . LYS A 1 81 ? -60.066 -31.098 47.171 1.00 51.91 81 LYS A C 1
ATOM 582 O O . LYS A 1 81 ? -59.033 -31.610 46.696 1.00 51.91 81 LYS A O 1
#

Sequence (81 aa):
MINLLALGGLSPMELIIIVGVIVLLFGSSKIPQLMRGVGSGINEFKKGLKEGEAQAAADAAKPADAPKPVDAPKPVEPEKK

pLDDT: mean 77.0, std 17.05, range [46.44, 96.56]

Foldseek 3Di:
DDDPPPPPDCDPVNVVVVVVVVCVVQNPVVVVVVCVVVVVVVVVVVVVVVVVVVVVVVVVPPPPPPPPPDPDPDPPPDDDD

Secondary structure (DSSP, 8-state):
---SGGGTS--HHHHHHHHHHHHHHH-TTHHHHHHHHHHHHHHHHHHHHHHHHHHHHHHTTS-------------------

Radius of gyration: 32.1 Å; chains: 1; bounding box: 81×38×70 Å